Protein AF-A0A8T6VBE3-F1 (afdb_monomer_lite)

Foldseek 3Di:
DDDPDDDDDWDWDWDPDPDPDIDTDGDDPPVLVCVLVVCVVVVHDQVQFDDPVSRDGDPNNPVD

Sequence (64 aa):
MEADYVLVFVSGEQLNVESPEPYYLLRGGGDESKKQWFIRIAEEPLGKYLHADGISGTKHFWEN

Structure (mmCIF, N/CA/C/O backbone):
data_AF-A0A8T6VBE3-F1
#
_entry.id   AF-A0A8T6VBE3-F1
#
loop_
_atom_site.group_PDB
_atom_site.id
_atom_site.type_symbol
_atom_site.label_atom_id
_atom_site.label_alt_id
_atom_site.label_comp_id
_atom_site.label_asym_id
_atom_site.label_entity_id
_atom_site.label_seq_id
_atom_site.pdbx_PDB_ins_code
_atom_site.Cartn_x
_atom_site.Cartn_y
_atom_site.Cartn_z
_atom_site.occupancy
_atom_site.B_iso_or_equiv
_atom_site.auth_seq_id
_atom_site.auth_comp_id
_atom_site.auth_asym_id
_atom_site.auth_atom_id
_atom_site.pdbx_PDB_model_num
ATOM 1 N N . MET A 1 1 ? -5.890 -25.802 5.764 1.00 57.41 1 MET A N 1
ATOM 2 C CA . MET A 1 1 ? -5.737 -24.337 5.693 1.00 57.41 1 MET A CA 1
ATOM 3 C C . MET A 1 1 ? -7.109 -23.783 5.386 1.00 57.41 1 MET A C 1
ATOM 5 O O . MET A 1 1 ? -7.566 -23.958 4.267 1.00 57.41 1 MET A O 1
ATOM 9 N N . GLU A 1 2 ? -7.776 -23.213 6.382 1.00 76.88 2 GLU A N 1
ATOM 10 C CA . GLU A 1 2 ? -8.985 -22.409 6.188 1.00 76.88 2 GLU A CA 1
ATOM 11 C C . GLU A 1 2 ? -8.532 -20.961 6.340 1.00 76.88 2 GLU A C 1
ATOM 13 O O . GLU A 1 2 ? -8.264 -20.503 7.446 1.00 76.88 2 GLU A O 1
ATOM 18 N N . ALA A 1 3 ? -8.277 -20.304 5.213 1.00 79.69 3 ALA A N 1
ATOM 19 C CA . ALA A 1 3 ? -7.981 -18.882 5.191 1.00 79.69 3 ALA A CA 1
ATOM 20 C C . ALA A 1 3 ? -9.199 -18.180 4.602 1.00 79.69 3 ALA A C 1
ATOM 22 O O . ALA A 1 3 ? -9.591 -18.500 3.480 1.00 79.69 3 ALA A O 1
ATOM 23 N N . ASP A 1 4 ? -9.764 -17.225 5.337 1.00 84.31 4 ASP A N 1
ATOM 24 C CA . ASP A 1 4 ? -10.887 -16.423 4.843 1.00 84.31 4 ASP A CA 1
ATOM 25 C C . ASP A 1 4 ? -10.442 -15.485 3.708 1.00 84.31 4 ASP A C 1
ATOM 27 O O . ASP A 1 4 ? -11.204 -15.217 2.782 1.00 84.31 4 ASP A O 1
ATOM 31 N N . TYR A 1 5 ? -9.178 -15.036 3.733 1.00 82.06 5 TYR A N 1
ATOM 32 C CA . TYR A 1 5 ? -8.606 -14.151 2.717 1.00 82.06 5 TYR A CA 1
ATOM 33 C C . TYR A 1 5 ? -7.141 -14.476 2.413 1.00 82.06 5 TYR A C 1
ATOM 35 O O . TYR A 1 5 ? -6.323 -14.676 3.310 1.00 82.06 5 TYR A O 1
ATOM 43 N N . VAL A 1 6 ? -6.793 -14.445 1.124 1.00 85.38 6 VAL A N 1
ATOM 44 C CA . VAL A 1 6 ? -5.408 -14.456 0.636 1.00 85.38 6 VAL A CA 1
ATOM 45 C C . VAL A 1 6 ? -5.185 -13.188 -0.179 1.00 85.38 6 VAL A C 1
ATOM 47 O O . VAL A 1 6 ? -5.812 -12.995 -1.219 1.00 85.38 6 VAL A O 1
ATOM 50 N N . LEU A 1 7 ? -4.289 -12.318 0.288 1.00 83.56 7 LEU A N 1
ATOM 51 C CA . LEU A 1 7 ? -3.940 -11.080 -0.405 1.00 83.56 7 LEU A CA 1
ATOM 52 C C . LEU A 1 7 ? -2.624 -11.256 -1.167 1.00 83.56 7 LEU A C 1
ATOM 54 O O . LEU A 1 7 ? -1.560 -11.385 -0.562 1.00 83.56 7 LEU A O 1
ATOM 58 N N . VAL A 1 8 ? -2.694 -11.196 -2.496 1.00 87.31 8 VAL A N 1
ATOM 59 C CA . VAL A 1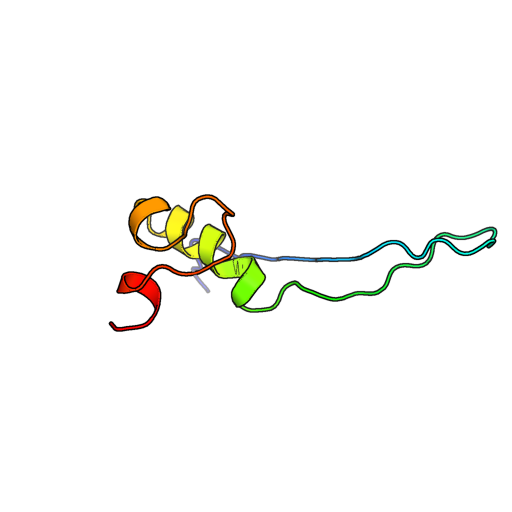 8 ? -1.519 -11.109 -3.371 1.00 87.31 8 VAL A CA 1
ATOM 60 C C . VAL A 1 8 ? -1.449 -9.692 -3.921 1.00 87.31 8 VAL A C 1
ATOM 62 O O . VAL A 1 8 ? -2.346 -9.251 -4.634 1.00 87.31 8 VAL A O 1
ATOM 65 N N . PHE A 1 9 ? -0.387 -8.969 -3.574 1.00 85.56 9 PHE A N 1
ATOM 66 C CA . PHE A 1 9 ? -0.156 -7.607 -4.045 1.00 85.56 9 PHE A CA 1
ATOM 67 C C . PHE A 1 9 ? 1.110 -7.573 -4.898 1.00 85.56 9 PHE A C 1
ATOM 69 O O . PHE A 1 9 ? 2.196 -7.871 -4.403 1.00 85.56 9 PHE A O 1
ATOM 76 N N . VAL A 1 10 ? 0.963 -7.209 -6.172 1.00 87.75 10 VAL A N 1
ATOM 77 C CA . VAL A 1 10 ? 2.067 -7.090 -7.131 1.00 87.75 10 VAL A 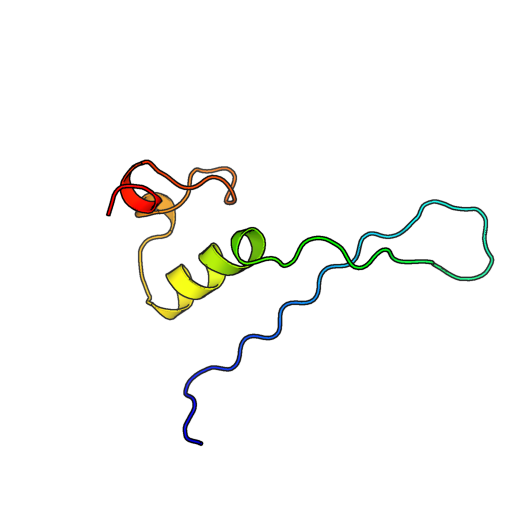CA 1
ATOM 78 C C . VAL A 1 10 ? 2.150 -5.639 -7.579 1.00 87.75 10 VAL A C 1
ATOM 80 O O . VAL A 1 10 ? 1.152 -5.059 -7.998 1.00 87.75 10 VAL A O 1
ATOM 83 N N . SER A 1 11 ? 3.342 -5.060 -7.478 1.00 88.44 11 SER A N 1
ATOM 84 C CA . SER A 1 11 ? 3.636 -3.696 -7.908 1.00 88.44 11 SER A CA 1
ATOM 85 C C . SER A 1 11 ? 4.785 -3.721 -8.904 1.00 88.44 11 SER A C 1
ATOM 87 O O . SER A 1 11 ? 5.776 -4.425 -8.701 1.00 88.44 11 SER A O 1
ATOM 89 N N . GLY A 1 12 ? 4.644 -2.953 -9.978 1.00 90.94 12 GLY A N 1
ATOM 90 C CA . GLY A 1 12 ? 5.648 -2.818 -11.020 1.00 90.94 12 GLY A CA 1
ATOM 91 C C . GLY A 1 12 ? 5.613 -1.414 -11.599 1.00 90.94 12 GLY A C 1
ATOM 92 O O . GLY A 1 12 ? 4.541 -0.864 -11.841 1.00 90.94 12 GLY A O 1
ATOM 93 N N . GLU A 1 13 ? 6.787 -0.842 -11.823 1.00 92.12 13 GLU A N 1
ATOM 94 C CA . GLU A 1 13 ? 6.941 0.446 -12.489 1.00 92.12 13 GLU A CA 1
ATOM 95 C C . GLU A 1 13 ? 7.522 0.231 -13.879 1.00 92.12 13 GLU A C 1
ATOM 97 O O . GLU A 1 13 ? 8.587 -0.373 -14.019 1.00 92.12 13 GLU A O 1
ATOM 102 N N . GLN A 1 14 ? 6.818 0.708 -14.905 1.00 93.12 14 GLN A N 1
ATOM 103 C CA . GLN A 1 14 ? 7.296 0.615 -16.278 1.00 93.12 14 GLN A CA 1
ATOM 104 C C . GLN A 1 14 ? 8.487 1.549 -16.487 1.00 93.12 14 GLN A C 1
ATOM 106 O O . GLN A 1 14 ? 8.420 2.740 -16.182 1.00 93.12 14 GLN A O 1
ATOM 111 N N . LEU A 1 15 ? 9.567 1.013 -17.048 1.00 94.75 15 LEU A N 1
ATOM 112 C CA . LEU A 1 15 ? 10.730 1.795 -17.433 1.00 94.75 15 LEU A CA 1
ATOM 113 C C . LEU A 1 15 ? 10.480 2.446 -18.793 1.00 94.75 15 LEU A C 1
ATOM 115 O O . LEU A 1 15 ? 10.145 1.769 -19.764 1.00 94.75 15 LEU A O 1
ATOM 119 N N . ASN A 1 16 ? 10.672 3.762 -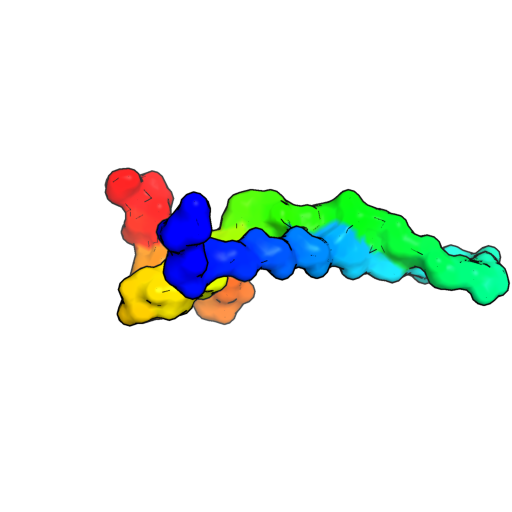18.865 1.00 93.69 16 ASN A N 1
ATOM 120 C CA . ASN A 1 16 ? 10.564 4.507 -20.114 1.00 93.69 16 ASN A CA 1
ATOM 121 C C . ASN A 1 16 ? 11.897 4.458 -20.875 1.00 93.69 16 ASN A C 1
ATOM 123 O O . ASN A 1 16 ? 12.681 5.406 -20.847 1.00 93.69 16 ASN A O 1
ATOM 127 N N . VAL A 1 17 ? 12.173 3.307 -21.486 1.00 94.12 17 VAL A N 1
ATOM 128 C CA . VAL A 1 17 ? 13.363 3.050 -22.304 1.00 94.12 17 VAL A CA 1
ATOM 129 C C . VAL A 1 17 ? 12.941 2.710 -23.728 1.00 94.12 17 VAL A C 1
ATOM 131 O O . VAL A 1 17 ? 11.922 2.054 -23.932 1.00 94.12 17 VAL A O 1
ATOM 134 N N . GLU A 1 18 ? 13.721 3.141 -24.720 1.00 92.81 18 GLU A N 1
ATOM 135 C CA . GLU A 1 18 ? 13.501 2.734 -26.110 1.00 92.81 18 GLU A CA 1
ATOM 136 C C . GLU A 1 18 ? 13.918 1.269 -26.281 1.00 92.81 18 GLU A C 1
ATOM 138 O O . GLU A 1 18 ? 15.087 0.944 -26.485 1.00 92.81 18 GLU A O 1
ATOM 143 N N . SER A 1 19 ? 12.946 0.371 -26.149 1.00 92.50 19 SER A N 1
ATOM 144 C CA . SER A 1 19 ? 13.096 -1.065 -26.352 1.00 92.50 19 SER A CA 1
ATOM 145 C C . SER A 1 19 ? 11.857 -1.612 -27.069 1.00 92.50 19 SER A C 1
ATOM 147 O O . SER A 1 19 ? 10.763 -1.077 -26.870 1.00 92.50 19 SER A O 1
ATOM 149 N N . PRO A 1 20 ? 11.996 -2.653 -27.913 1.00 91.62 20 PRO A N 1
ATOM 150 C CA . PRO A 1 20 ? 10.847 -3.325 -28.517 1.00 91.62 20 PRO A CA 1
ATOM 151 C C . PRO A 1 20 ? 9.919 -3.952 -27.466 1.00 91.62 20 PRO A C 1
ATOM 153 O O . PRO A 1 20 ? 8.713 -4.055 -27.690 1.00 91.62 20 PRO A O 1
ATOM 156 N N . GLU A 1 21 ? 10.470 -4.344 -26.315 1.00 95.06 21 GLU A N 1
ATOM 157 C CA . GLU A 1 21 ? 9.748 -4.942 -25.202 1.00 95.06 21 GLU A CA 1
ATOM 158 C C . GLU A 1 21 ? 9.646 -3.986 -23.998 1.00 95.06 21 GLU A C 1
ATOM 160 O O . GLU A 1 21 ? 10.599 -3.278 -23.663 1.00 95.06 21 GLU A O 1
ATOM 165 N N . PRO A 1 22 ? 8.509 -3.971 -23.278 1.00 93.19 22 PRO A N 1
ATOM 166 C CA . PRO A 1 22 ? 8.382 -3.179 -22.065 1.00 93.19 22 PRO A CA 1
ATOM 167 C C . PRO A 1 22 ? 9.132 -3.840 -20.901 1.00 93.19 22 PRO A C 1
ATOM 169 O O . PRO A 1 22 ? 8.917 -5.011 -20.582 1.00 93.19 22 PRO A O 1
ATOM 172 N N . TYR A 1 23 ? 9.961 -3.060 -20.207 1.00 95.12 23 TYR A N 1
ATOM 173 C CA . TYR A 1 23 ? 10.610 -3.484 -18.967 1.00 95.12 23 TYR A CA 1
ATOM 174 C C . TYR A 1 23 ? 9.906 -2.902 -17.745 1.00 95.12 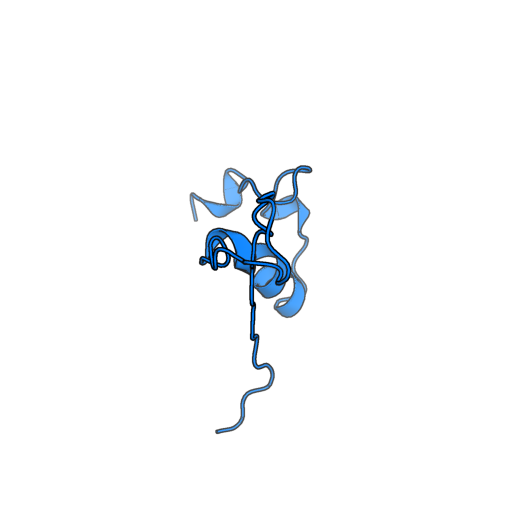23 TYR A C 1
ATOM 176 O O . TYR A 1 23 ? 9.492 -1.742 -17.745 1.00 95.12 23 TYR A O 1
ATOM 184 N N . TYR A 1 24 ? 9.824 -3.700 -16.680 1.00 94.25 24 TYR A N 1
ATOM 185 C CA . TYR A 1 24 ? 9.226 -3.298 -15.411 1.00 94.25 24 TYR A CA 1
ATOM 186 C C . TYR A 1 24 ? 10.203 -3.530 -14.269 1.00 94.25 24 TYR A C 1
ATOM 188 O O . TYR A 1 24 ? 10.784 -4.608 -14.140 1.00 94.25 24 TYR A O 1
ATOM 196 N N . LEU A 1 25 ? 10.337 -2.532 -13.404 1.00 93.44 25 LEU A N 1
ATOM 197 C CA . LEU A 1 25 ? 10.999 -2.696 -12.123 1.00 93.44 25 LEU A CA 1
ATOM 198 C C . LEU A 1 25 ? 9.962 -3.129 -11.086 1.00 93.44 25 LEU A C 1
ATOM 200 O O . LEU A 1 25 ? 9.032 -2.383 -10.778 1.00 93.44 25 LEU A O 1
ATOM 204 N N . LEU A 1 26 ? 10.132 -4.328 -10.529 1.00 91.25 26 LEU A N 1
ATOM 205 C CA . LEU A 1 26 ? 9.320 -4.798 -9.408 1.00 91.25 26 LEU A CA 1
ATOM 206 C C . LEU A 1 26 ? 9.799 -4.107 -8.129 1.00 91.25 26 LEU A C 1
ATOM 208 O O . LEU A 1 26 ? 10.762 -4.534 -7.493 1.00 91.25 26 LEU A O 1
ATOM 212 N N . ARG A 1 27 ? 9.150 -2.993 -7.791 1.00 85.00 27 ARG A N 1
ATOM 213 C CA . ARG A 1 27 ? 9.399 -2.215 -6.575 1.00 85.00 27 ARG A CA 1
ATOM 214 C C . ARG A 1 27 ? 8.099 -1.673 -5.992 1.00 85.00 27 ARG A C 1
ATOM 216 O O . ARG A 1 27 ? 7.072 -1.614 -6.671 1.00 85.00 27 ARG A O 1
ATOM 223 N N . GLY A 1 28 ? 8.155 -1.264 -4.728 1.00 78.88 28 GLY A N 1
ATOM 224 C CA . GLY A 1 28 ? 6.947 -1.026 -3.941 1.00 78.88 28 GLY A CA 1
ATOM 225 C C . GLY A 1 28 ? 6.265 -2.348 -3.584 1.00 78.88 28 GLY A C 1
ATOM 226 O O . GLY A 1 28 ? 6.787 -3.426 -3.861 1.00 78.88 28 GLY A O 1
ATOM 227 N N . GLY A 1 29 ? 5.110 -2.292 -2.926 1.00 79.00 29 GLY A N 1
ATOM 228 C CA . GLY A 1 29 ? 4.447 -3.521 -2.494 1.00 79.00 29 GLY A CA 1
ATOM 229 C C . GLY A 1 29 ? 5.006 -4.104 -1.200 1.00 79.00 29 GLY A C 1
ATOM 230 O O . GLY A 1 29 ? 4.741 -5.269 -0.919 1.00 79.00 29 GLY A O 1
ATOM 231 N N . GLY A 1 30 ? 5.733 -3.311 -0.406 1.00 81.81 30 GLY A N 1
ATOM 232 C CA . GLY A 1 30 ? 6.042 -3.585 1.002 1.00 81.81 30 GLY A CA 1
ATOM 233 C C . GLY A 1 30 ? 4.787 -3.551 1.879 1.00 81.81 30 GLY A C 1
ATOM 234 O O . GLY A 1 30 ? 3.660 -3.498 1.378 1.00 81.81 30 GLY A O 1
ATOM 235 N N . ASP A 1 31 ? 4.931 -3.688 3.188 1.00 77.75 31 ASP A N 1
ATOM 236 C CA . ASP A 1 31 ? 3.827 -3.520 4.143 1.00 77.75 31 ASP A CA 1
ATOM 237 C C . ASP A 1 31 ? 3.198 -2.118 4.049 1.00 77.75 31 ASP A C 1
ATOM 239 O O . ASP A 1 31 ? 1.975 -1.969 4.171 1.00 77.75 31 ASP A O 1
ATOM 243 N N . GLU A 1 32 ? 3.980 -1.112 3.653 1.00 79.88 32 GLU A N 1
ATOM 244 C CA . GLU A 1 32 ? 3.505 0.251 3.438 1.00 79.88 32 GLU A CA 1
ATOM 245 C C . GLU A 1 32 ? 2.487 0.349 2.296 1.00 79.88 32 GLU A C 1
ATOM 247 O O . GLU A 1 32 ? 1.602 1.199 2.336 1.00 79.88 32 GLU A O 1
ATOM 252 N N . SER A 1 33 ? 2.552 -0.523 1.291 1.00 83.75 33 SER A N 1
ATOM 253 C CA . SER A 1 33 ? 1.562 -0.560 0.204 1.00 83.75 33 SER A CA 1
ATOM 254 C C . SER A 1 33 ? 0.397 -1.511 0.481 1.00 83.75 33 SER A C 1
ATOM 256 O O . SER A 1 33 ? -0.479 -1.645 -0.373 1.00 83.75 33 SER A O 1
ATOM 258 N N . LYS A 1 34 ? 0.387 -2.209 1.626 1.00 86.75 34 LYS A N 1
ATOM 259 C CA . LYS A 1 34 ? -0.643 -3.209 1.953 1.00 86.75 34 LYS A CA 1
ATOM 260 C C . LYS A 1 34 ? -1.580 -2.796 3.081 1.00 86.75 34 LYS A C 1
ATOM 262 O O . LYS A 1 34 ? -2.708 -3.279 3.116 1.00 86.75 34 LYS A O 1
ATOM 267 N N . LYS A 1 35 ? -1.155 -1.910 3.983 1.00 88.50 35 LYS A N 1
ATOM 268 C CA . LYS A 1 35 ? -1.924 -1.506 5.175 1.00 88.50 35 LYS A CA 1
ATOM 269 C C . LYS A 1 35 ? -3.371 -1.087 4.888 1.00 88.50 35 LYS A C 1
ATOM 271 O O . LYS A 1 35 ? -4.274 -1.514 5.599 1.00 88.50 35 LYS A O 1
ATOM 276 N N . GLN A 1 36 ? -3.630 -0.354 3.805 1.00 89.56 36 GLN A N 1
ATOM 277 C CA . GLN A 1 36 ? -4.988 0.041 3.414 1.00 89.56 36 GLN A CA 1
ATOM 278 C C . GLN A 1 36 ? -5.897 -1.151 3.080 1.00 89.56 36 GLN A C 1
ATOM 280 O O . GLN A 1 36 ? -7.110 -1.064 3.256 1.00 89.56 36 GLN A O 1
ATOM 285 N N . TRP A 1 37 ? -5.335 -2.267 2.609 1.00 89.56 37 TRP A N 1
ATOM 286 C CA . TRP A 1 37 ? -6.094 -3.491 2.355 1.00 89.56 37 TRP A CA 1
ATOM 287 C C . TRP A 1 37 ? -6.436 -4.206 3.653 1.00 89.56 37 TRP A C 1
ATOM 289 O O . TRP A 1 37 ? -7.586 -4.586 3.835 1.00 89.56 37 TRP A O 1
ATOM 299 N N . PHE A 1 38 ? -5.483 -4.313 4.579 1.00 90.44 38 PHE A N 1
ATOM 300 C CA . PHE A 1 38 ? -5.740 -4.903 5.893 1.00 90.44 38 PHE A CA 1
ATOM 301 C C . PHE A 1 38 ? -6.792 -4.120 6.683 1.00 90.44 38 PHE A C 1
ATOM 303 O O . PHE A 1 38 ? -7.696 -4.728 7.242 1.00 90.44 38 PHE A O 1
ATOM 310 N N . ILE A 1 39 ? -6.740 -2.783 6.651 1.00 92.56 39 ILE A N 1
ATOM 311 C CA . ILE A 1 39 ? -7.750 -1.927 7.295 1.00 92.56 39 ILE A CA 1
ATOM 312 C C . ILE A 1 39 ? -9.146 -2.184 6.706 1.00 92.56 39 ILE A C 1
ATOM 314 O O . ILE A 1 39 ? -10.112 -2.301 7.451 1.00 92.56 39 ILE A O 1
ATOM 318 N N . ARG A 1 40 ? -9.259 -2.328 5.377 1.00 91.25 40 ARG A N 1
ATOM 319 C CA . ARG A 1 40 ? -10.538 -2.641 4.716 1.00 91.25 40 ARG A CA 1
ATOM 320 C C . ARG A 1 40 ? -11.054 -4.037 5.045 1.00 91.25 40 ARG A C 1
ATOM 322 O O . ARG A 1 40 ? -12.246 -4.182 5.270 1.00 91.25 40 ARG A O 1
ATOM 329 N N . ILE A 1 41 ? -10.179 -5.043 5.052 1.00 92.00 41 ILE A N 1
ATOM 330 C CA . ILE A 1 41 ? -10.544 -6.428 5.394 1.00 92.00 41 ILE A CA 1
ATOM 331 C C . ILE A 1 41 ? -11.026 -6.509 6.846 1.00 92.00 41 ILE A C 1
ATOM 333 O O . ILE A 1 41 ? -11.957 -7.247 7.136 1.00 92.00 41 ILE A O 1
ATOM 337 N N . ALA A 1 42 ? -10.430 -5.720 7.740 1.00 92.12 42 ALA A N 1
ATOM 338 C CA . ALA A 1 42 ? -10.869 -5.589 9.125 1.00 92.12 42 ALA A CA 1
ATOM 339 C C . ALA A 1 42 ? -12.146 -4.739 9.297 1.00 92.12 42 ALA A C 1
ATOM 341 O O . ALA A 1 42 ? -12.566 -4.524 10.428 1.00 92.12 42 ALA A O 1
ATOM 342 N N . GLU A 1 43 ? -12.731 -4.230 8.205 1.00 93.69 43 GLU A N 1
ATOM 343 C CA . GLU A 1 43 ? -13.900 -3.335 8.205 1.00 93.69 43 GLU A CA 1
ATOM 344 C C . GLU A 1 43 ? -13.706 -2.052 9.038 1.00 93.69 43 GLU A C 1
ATOM 346 O O . GLU A 1 43 ? -14.657 -1.422 9.499 1.00 93.69 43 GLU A O 1
ATOM 351 N N . GLU A 1 44 ? -12.456 -1.614 9.196 1.00 95.31 44 GLU A N 1
ATOM 352 C CA . GLU A 1 44 ? -12.107 -0.439 9.986 1.00 95.31 44 GLU A CA 1
ATOM 353 C C . GLU A 1 44 ? -12.127 0.858 9.145 1.00 95.31 44 GLU A C 1
ATOM 355 O O . GLU A 1 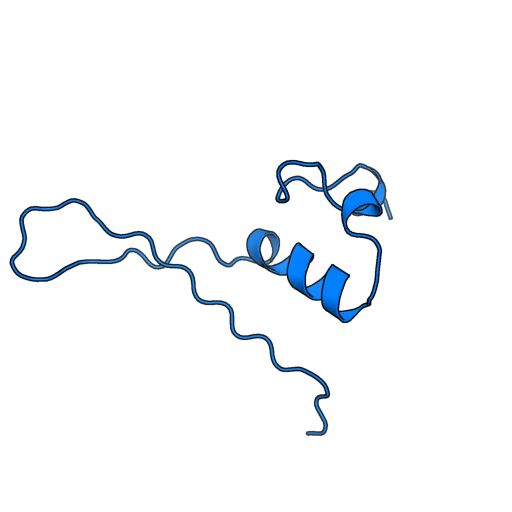44 ? -11.821 0.854 7.943 1.00 95.31 44 GLU A O 1
ATOM 360 N N . PRO A 1 45 ? -12.422 2.026 9.753 1.00 95.31 45 PRO A N 1
ATOM 361 C CA . PRO A 1 45 ? -12.425 3.295 9.033 1.00 95.31 45 PRO A CA 1
ATOM 362 C C . PRO A 1 45 ? -11.017 3.691 8.567 1.00 95.31 45 PRO A C 1
ATOM 364 O O . PRO A 1 45 ? -10.150 4.003 9.380 1.00 95.31 45 PRO A O 1
ATOM 367 N N . LEU A 1 46 ? -10.795 3.793 7.253 1.00 94.31 46 LEU A N 1
ATOM 368 C CA . LEU A 1 46 ? -9.484 4.170 6.695 1.00 94.31 46 LEU A CA 1
ATOM 369 C C . LEU A 1 46 ? -8.933 5.481 7.267 1.00 94.31 46 LEU A C 1
ATOM 371 O O . LEU A 1 46 ? -7.763 5.533 7.631 1.00 94.31 46 LEU A O 1
ATOM 375 N N . GLY A 1 47 ? -9.772 6.511 7.410 1.00 95.31 47 GLY A N 1
ATOM 376 C CA . GLY A 1 47 ? -9.353 7.833 7.898 1.00 95.31 47 GLY A CA 1
ATOM 377 C C . GLY A 1 47 ? -8.882 7.864 9.358 1.00 95.31 47 GLY A C 1
ATOM 378 O O . GLY A 1 47 ? -8.258 8.833 9.781 1.00 95.31 47 GLY A O 1
ATOM 379 N N . LYS A 1 48 ? -9.148 6.806 10.135 1.00 95.75 48 LYS A N 1
ATOM 380 C CA . LYS A 1 48 ? -8.613 6.639 11.494 1.00 95.75 48 LYS A CA 1
ATOM 381 C C . LYS A 1 48 ? -7.123 6.286 11.461 1.00 95.75 48 LYS A C 1
ATOM 383 O O . LYS A 1 48 ? -6.372 6.712 12.336 1.00 95.75 48 LYS A O 1
ATOM 388 N N . TYR A 1 49 ? -6.691 5.558 10.434 1.00 95.06 49 TYR A N 1
ATOM 389 C CA . TYR A 1 49 ? -5.347 4.988 10.327 1.00 95.06 49 TYR A CA 1
ATOM 390 C C . TYR A 1 49 ? -4.488 5.648 9.247 1.00 95.06 49 TYR A C 1
ATOM 392 O O . TYR A 1 49 ? -3.268 5.654 9.365 1.00 95.06 49 TYR A O 1
ATOM 400 N N . LEU A 1 50 ? -5.097 6.215 8.205 1.00 94.81 50 LEU A N 1
ATOM 401 C CA . LEU A 1 50 ? -4.401 6.809 7.066 1.00 94.81 50 LEU A CA 1
ATOM 402 C C . LEU A 1 50 ? -4.833 8.257 6.842 1.00 94.81 50 LEU A C 1
ATOM 404 O O . LEU A 1 50 ? -6.003 8.611 6.996 1.00 94.81 50 LEU A O 1
ATOM 408 N N . HIS A 1 51 ? -3.877 9.086 6.435 1.00 94.75 51 HIS A N 1
ATOM 409 C CA . HIS A 1 51 ? -4.143 10.423 5.925 1.00 94.75 51 HIS A CA 1
ATOM 410 C C . HIS A 1 51 ? -4.818 10.373 4.544 1.00 94.75 51 HIS A C 1
ATOM 412 O O . HIS A 1 51 ? -4.928 9.323 3.910 1.00 94.75 51 HIS A O 1
ATOM 418 N N . ALA A 1 52 ? -5.279 11.533 4.065 1.00 92.56 52 ALA A N 1
ATOM 419 C CA . ALA A 1 52 ? -6.003 11.653 2.796 1.00 92.56 52 ALA A CA 1
ATOM 420 C C . ALA A 1 52 ? -5.173 11.251 1.560 1.00 92.56 52 ALA A C 1
ATOM 422 O O . ALA A 1 52 ? -5.750 10.956 0.518 1.00 92.56 52 ALA A O 1
ATOM 423 N N . ASP A 1 53 ? -3.841 11.204 1.677 1.00 89.88 53 ASP A N 1
ATOM 424 C CA . ASP A 1 53 ? -2.952 10.677 0.634 1.00 89.88 53 ASP A CA 1
ATOM 425 C C . ASP A 1 53 ? -3.059 9.148 0.463 1.00 89.88 53 A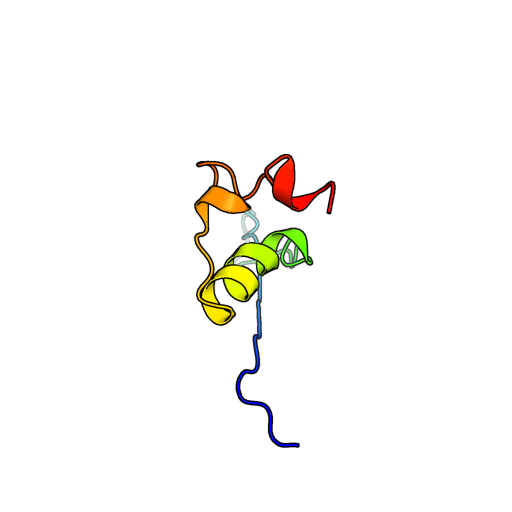SP A C 1
ATOM 427 O O . ASP A 1 53 ? -2.544 8.600 -0.509 1.00 89.88 53 ASP A O 1
ATOM 431 N N . GLY A 1 54 ? -3.733 8.454 1.390 1.00 86.12 54 GLY A N 1
ATOM 432 C CA . GLY A 1 54 ? -3.949 7.009 1.370 1.00 86.12 54 GLY A CA 1
ATOM 433 C C . GLY A 1 54 ? -2.696 6.176 1.648 1.00 86.12 54 GLY A C 1
ATOM 434 O O . GLY A 1 54 ? -2.759 4.950 1.552 1.00 86.12 54 GLY A O 1
ATOM 435 N N . ILE A 1 55 ? -1.571 6.813 1.989 1.00 86.56 55 ILE A N 1
ATOM 436 C CA . ILE A 1 55 ? -0.264 6.165 2.158 1.00 86.56 55 ILE A CA 1
ATOM 437 C C . ILE A 1 55 ? 0.350 6.519 3.509 1.00 86.56 55 ILE A C 1
ATOM 439 O O . ILE A 1 55 ? 0.933 5.644 4.149 1.00 86.56 55 ILE A O 1
ATOM 443 N N . SER A 1 56 ? 0.233 7.755 3.976 1.00 90.69 56 SER A N 1
ATOM 444 C CA . SER A 1 56 ? 0.824 8.165 5.245 1.00 90.69 56 SER A CA 1
ATOM 445 C C . SER A 1 56 ? -0.048 7.702 6.410 1.00 90.69 56 SER A C 1
ATOM 447 O O . SER A 1 56 ? -1.261 7.913 6.417 1.00 90.69 56 SER A O 1
ATOM 449 N N . GLY A 1 57 ? 0.568 7.061 7.404 1.00 92.00 57 GLY A N 1
ATOM 450 C CA . GLY A 1 57 ? -0.119 6.647 8.628 1.00 92.00 57 GLY A CA 1
ATOM 451 C C . GLY A 1 57 ? -0.411 7.837 9.540 1.00 92.00 57 GLY A C 1
ATOM 452 O O . GLY A 1 57 ? 0.425 8.730 9.668 1.00 92.00 57 GLY A O 1
ATOM 453 N N . THR A 1 58 ? -1.577 7.843 10.183 1.00 95.19 58 THR A N 1
ATOM 454 C CA . THR A 1 58 ? -1.911 8.818 11.229 1.00 95.19 58 THR A CA 1
ATOM 455 C C . THR A 1 58 ? -1.102 8.550 12.497 1.00 95.19 58 THR A C 1
ATOM 457 O O . THR A 1 58 ? -0.533 7.475 12.680 1.00 95.19 58 THR A O 1
ATOM 460 N N . LYS A 1 59 ? -1.121 9.493 13.444 1.00 95.62 59 LYS A N 1
ATOM 461 C CA . LYS A 1 59 ? -0.579 9.278 14.796 1.00 95.62 59 LYS A CA 1
ATOM 462 C C . LYS A 1 59 ? -1.131 7.999 15.446 1.00 95.62 59 LYS A C 1
ATOM 464 O O . LYS A 1 59 ? -0.384 7.227 16.031 1.00 95.62 59 LYS A O 1
ATOM 469 N N . HIS A 1 60 ? -2.430 7.748 15.271 1.00 94.50 60 HIS A N 1
ATOM 470 C CA . HIS A 1 60 ? -3.083 6.543 15.779 1.00 94.50 60 HIS A CA 1
ATOM 471 C C . HIS A 1 60 ? -2.528 5.260 15.149 1.00 94.50 60 HIS A C 1
ATOM 473 O O . HIS A 1 60 ? -2.456 4.244 15.818 1.00 94.50 60 HIS A O 1
ATOM 479 N N . PHE A 1 61 ? -2.118 5.276 13.882 1.00 92.25 61 PHE A N 1
ATOM 480 C CA . PHE A 1 61 ? -1.514 4.097 13.263 1.00 92.25 61 PHE A CA 1
ATOM 481 C C . PHE A 1 61 ? -0.137 3.746 13.857 1.00 92.25 61 PHE A C 1
ATOM 483 O O . PHE A 1 61 ? 0.187 2.567 13.939 1.00 92.25 61 PHE A O 1
ATOM 490 N N . TRP A 1 62 ? 0.656 4.737 14.281 1.00 91.44 62 TRP A N 1
ATOM 491 C CA . TRP A 1 62 ? 2.050 4.531 14.709 1.00 91.44 62 TRP A CA 1
ATOM 492 C C . TRP A 1 62 ? 2.265 4.362 16.216 1.00 91.44 62 TRP A C 1
ATOM 494 O O . TRP A 1 62 ? 3.264 3.772 16.613 1.00 91.44 62 TRP A O 1
ATOM 504 N N . GLU A 1 63 ? 1.392 4.924 17.051 1.00 91.44 63 GLU A N 1
ATOM 505 C CA . GLU A 1 63 ? 1.625 5.036 18.502 1.00 91.44 63 GLU A CA 1
ATOM 506 C C . GLU A 1 63 ? 0.821 4.046 19.359 1.00 91.44 63 GLU A C 1
ATOM 508 O O . GLU A 1 63 ? 0.794 4.184 20.582 1.00 91.44 63 GLU A O 1
ATOM 513 N N . ASN A 1 64 ? 0.157 3.074 18.731 1.00 60.00 64 ASN A N 1
ATOM 514 C CA . ASN A 1 64 ? -0.580 2.017 19.429 1.00 60.00 64 ASN A CA 1
ATOM 515 C C . ASN A 1 64 ? 0.287 0.783 19.686 1.00 60.00 64 ASN A C 1
ATOM 517 O O . ASN A 1 64 ? 0.989 0.354 18.743 1.00 60.00 64 ASN A O 1
#

Radius of gyration: 16.01 Å; chains: 1; bounding box: 27×36×48 Å

Secondary structure (DSSP, 8-state):
---S--------EE-----SS--EE----SGGGTHHHHHHHTT--HHHHB-TTSSSBPHHHH--

pLDDT: mean 88.87, std 7.43, range [57.41, 95.75]

=== Feature glossary ===
Legend for the data blocks above and below:

— What the protein is —

Sequence gives the chain of amino acids in standard one-letter code (A=alanine, C=cysteine, …, Y=tyrosine), read N→C. It is the only feature that is directly encoded by the gene; all structural features are derived from the folded form of this sequence.

The annotation block draws on four external resources. InterPro: which protein families and domains the sequence belongs to. GO: standardized terms for what the protein does, what process it participates in, and where in the cell it acts. CATH: which structural fold it has in the CATH hierarchy. Organism: the species of origin.

— Where its atoms are —

Atomic coordinates in PDBx/mmCIF format — the same representation the Protein Data Bank distributes. Each line of the _atom_site loop places one backbone atom in Cartesian space (units: ångströms, origin: arbitrary).

Six rendered views show the 3D structure from the faces of a cube — i.e. along ±x, ±y, ±z. Rendering representation is drawn randomly per protein from cartoon (secondary-structure ribbons), sticks (backbone bonds), or molecular surface; coloring is either N→C rainbow (blue at the N-terminus through red at the C-terminus) or one color per chain.

— Local backbone conformation —

DSSP 8-state secondary structure assigns each residue one of H (α-helix), G (3₁₀-helix), I (π-helix), E (extended β-strand), B (isolated β-bridge), T (hydrogen-bonded turn), S (bend), or '-' (coil). The assignment is computed from backbone hydrogen-bond geometry via the Kabsch–Sander algorithm.

P-SEA three-state annotation labels each residue as helix, strand, or coil based purely on the geometry of the Cα trace. It serves as a fallback when the full backbone (and thus DSSP) is unavailable.

φ (phi) and ψ (psi) are the two rotatable backbone dihedrals per residue: φ is the C(i-1)–N–Cα–C torsion, ψ is the N–Cα–C–N(i+1) torsion, both in degrees on (−180°, 180°]. α-helical residues cluster near (−60°, −45°); β-strand residues near (−120°, +130°). A Ramachandran plot is simply a scatter of (φ, ψ) for every residue.

— Global shape and packing —

Radius of gyration (Rg) is the root-mean-square distance of Cα atoms from their centroid — a single number for overall size and compactness. A globular domain of N residues has Rg ≈ 2.2·N^0.38 Å; an extended or disordered chain has a much larger Rg. The Cα contact count is the number of residue pairs whose Cα atoms are within 8 Å and are more than four positions apart in sequence — a standard proxy for tertiary packing density. The bounding box is the smallest axis-aligned box enclosing all Cα atoms.

Accessible surface area quantifies burial. A residue with SASA near zero is packed into the hydrophobic core; one with SASA >100 Å² sits on the surface. Computed here via the Shrake–Rupley numerical algorithm with a 1.4 Å probe.

The contact map is a binary N×N matrix image: pixel (i, j) is dark where Cα_i and Cα_j are within 8 Å and |i−j|>4. Because the |i−j|>4 filter removes local helical contacts, off-diagonal stripes parallel to the main diagonal indicate parallel β-sheets; stripes perpendicular to it indicate antiparallel β-sheets. The Ramachandran plot scatters every residue's (φ, ψ) pair against the sterically allowed regions. The PAE heatmap renders the predicted-aligned-error matrix.

— Structural neighborhood —

A 3Di character summarizes, for each residue, the relative orientation of the Cα frame of its nearest spatial neighbor. Because it encodes fold topology rather than chemistry, 3Di alignments detect remote structural similarity that sequence alignment misses.

Structural nearest neighbors (via Foldseek easy-search vs the PDB). Reported per hit: target PDB id, E-value, and alignment TM-score. A TM-score above ~0.5 is the conventional threshold for 'same fold'.

— Confidence and disorder —

For AlphaFold models, the B-factor field carries pLDDT — the model's own estimate of local accuracy on a 0–100 scale. Regions with pLDDT<50 should be treated as essentially unmodeled; they often correspond to intrinsically disordered segments.

B-factor (Debye–Waller factor) reflects atomic displacement in the crystal lattice. It is an experimental observable (units Å²), not a prediction; low values mean the atom is pinned down, high values mean it moves or is heterogeneous across the crystal.

Predicted Aligned Error (PAE) is an AlphaFold confidence matrix: entry (i, j) is the expected error in the position of residue j, in ångströms, when the prediction is superimposed on the true structure at residue i. Low PAE within a block of residues means that block is internally rigid and well-predicted; high PAE between two blocks means their relative placement is uncertain even if each block individually is confident.